Protein AF-A0A654T496-F1 (afdb_monomer_lite)

Structure (mmCIF, N/CA/C/O backbone):
data_AF-A0A654T496-F1
#
_entry.id   AF-A0A654T496-F1
#
loop_
_atom_site.group_PDB
_atom_site.id
_atom_site.type_symbol
_atom_site.label_atom_id
_atom_site.label_alt_id
_atom_site.label_comp_id
_atom_site.label_asym_id
_atom_site.label_entity_id
_atom_site.label_seq_id
_atom_site.pdbx_PDB_ins_code
_atom_site.Cartn_x
_atom_site.Cartn_y
_atom_site.Cartn_z
_atom_site.occupancy
_atom_site.B_iso_or_equiv
_atom_site.auth_seq_id
_atom_site.auth_comp_id
_atom_site.auth_asym_id
_atom_site.auth_atom_id
_atom_site.pdbx_PDB_model_num
ATOM 1 N N . MET A 1 1 ? 31.284 -5.009 -32.156 1.00 66.69 1 MET A N 1
ATOM 2 C CA . MET A 1 1 ? 30.620 -3.828 -31.548 1.00 66.69 1 MET A CA 1
ATOM 3 C C . MET A 1 1 ? 29.236 -4.166 -30.987 1.00 66.69 1 MET A C 1
ATOM 5 O O . MET A 1 1 ? 29.020 -3.933 -29.806 1.00 66.69 1 MET A O 1
ATOM 9 N N . ILE A 1 2 ? 28.344 -4.787 -31.774 1.00 80.62 2 ILE A N 1
ATOM 10 C CA . ILE A 1 2 ? 26.971 -5.159 -31.361 1.00 80.62 2 ILE A CA 1
ATOM 11 C C . ILE A 1 2 ? 26.934 -6.074 -30.122 1.00 80.62 2 ILE A C 1
ATOM 13 O O . ILE A 1 2 ? 26.183 -5.805 -29.193 1.00 80.62 2 ILE A O 1
ATOM 17 N N . GLN A 1 3 ? 27.798 -7.093 -30.042 1.00 83.81 3 GLN A N 1
ATOM 18 C CA . GLN A 1 3 ? 27.857 -7.993 -28.875 1.00 83.81 3 GLN A CA 1
ATOM 19 C C . GLN A 1 3 ? 28.198 -7.270 -27.561 1.00 83.81 3 GLN A C 1
ATOM 21 O O . GLN A 1 3 ? 27.645 -7.597 -26.517 1.00 83.81 3 GLN A O 1
ATOM 26 N N . ARG A 1 4 ? 29.069 -6.252 -27.609 1.00 84.00 4 ARG A N 1
ATOM 27 C CA . ARG A 1 4 ? 29.456 -5.471 -26.424 1.00 84.00 4 ARG A CA 1
ATOM 28 C C . ARG A 1 4 ? 28.319 -4.566 -25.949 1.00 84.00 4 ARG A C 1
ATOM 30 O O . ARG A 1 4 ? 28.113 -4.436 -24.750 1.00 84.00 4 ARG A O 1
ATOM 37 N N . LEU A 1 5 ? 27.569 -3.979 -26.885 1.00 88.19 5 LEU A N 1
ATOM 38 C CA . LEU A 1 5 ? 26.367 -3.203 -26.570 1.00 88.19 5 LEU A CA 1
ATOM 39 C C . LEU A 1 5 ? 25.279 -4.102 -25.974 1.00 88.19 5 LEU A C 1
ATOM 41 O O . LEU A 1 5 ? 24.742 -3.778 -24.923 1.00 88.19 5 LEU A O 1
ATOM 45 N N . ALA A 1 6 ? 25.032 -5.270 -26.575 1.00 88.69 6 ALA A N 1
ATOM 46 C CA . ALA A 1 6 ? 24.068 -6.241 -26.062 1.00 88.69 6 ALA A CA 1
ATOM 47 C C . ALA A 1 6 ? 24.420 -6.733 -24.645 1.00 88.69 6 ALA A C 1
ATOM 49 O O . ALA A 1 6 ? 23.536 -6.842 -23.794 1.00 88.69 6 ALA A O 1
ATOM 50 N N . ALA A 1 7 ? 25.705 -6.990 -24.372 1.00 91.06 7 ALA A N 1
ATOM 51 C CA . ALA A 1 7 ? 26.181 -7.330 -23.032 1.00 91.06 7 ALA A CA 1
ATOM 52 C C . ALA A 1 7 ? 25.965 -6.173 -22.043 1.00 91.06 7 ALA A C 1
ATOM 54 O O . ALA A 1 7 ? 25.404 -6.385 -20.972 1.00 91.06 7 ALA A O 1
ATOM 55 N N . GLY A 1 8 ? 26.318 -4.942 -22.430 1.00 91.69 8 GLY A N 1
ATOM 56 C CA . GLY A 1 8 ? 26.114 -3.753 -21.599 1.00 91.69 8 GLY A CA 1
ATOM 57 C C . GLY A 1 8 ? 24.644 -3.503 -21.252 1.00 91.69 8 GLY A C 1
ATOM 58 O O . GLY A 1 8 ? 24.323 -3.265 -20.091 1.00 91.69 8 GLY A O 1
ATOM 59 N N . THR A 1 9 ? 23.731 -3.624 -22.221 1.00 92.62 9 THR A N 1
ATOM 60 C CA . THR A 1 9 ? 22.285 -3.483 -21.980 1.00 92.62 9 THR A CA 1
ATOM 61 C C . THR A 1 9 ? 21.763 -4.550 -21.021 1.00 92.62 9 THR A C 1
ATOM 63 O O . THR A 1 9 ? 20.941 -4.251 -20.155 1.00 92.62 9 THR 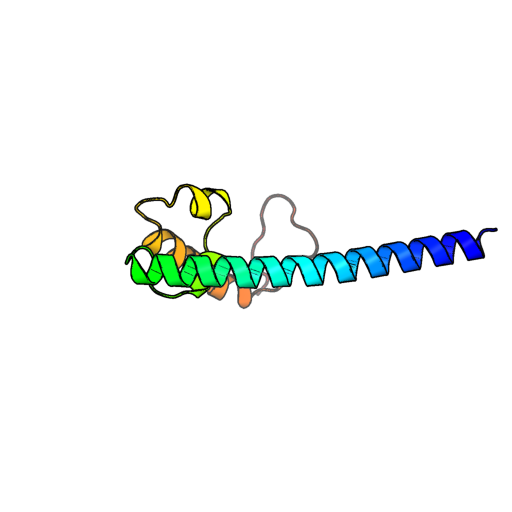A O 1
ATOM 66 N N . ARG A 1 10 ? 22.250 -5.791 -21.138 1.00 93.94 10 ARG A N 1
ATOM 67 C CA . ARG A 1 10 ? 21.871 -6.875 -20.227 1.00 93.94 10 ARG A CA 1
ATOM 68 C C . ARG A 1 10 ? 22.323 -6.583 -18.797 1.00 93.94 10 ARG A C 1
ATOM 70 O O . ARG A 1 10 ? 21.485 -6.609 -17.900 1.00 93.94 10 ARG A O 1
ATOM 77 N N . SER A 1 11 ? 23.593 -6.225 -18.611 1.00 94.88 11 SER A N 1
ATOM 78 C CA . SER A 1 11 ? 24.138 -5.880 -17.294 1.00 94.88 11 SER A CA 1
ATOM 79 C C . SER A 1 11 ? 23.444 -4.663 -16.681 1.00 94.88 11 SER A C 1
ATOM 81 O O . SER A 1 11 ? 23.168 -4.654 -15.487 1.00 94.88 11 SER A O 1
ATOM 83 N N . ALA A 1 12 ? 23.098 -3.656 -17.486 1.00 94.88 12 ALA A N 1
ATOM 84 C CA . ALA A 1 12 ? 22.343 -2.499 -17.010 1.00 94.88 12 ALA A CA 1
ATOM 85 C C . ALA A 1 12 ? 20.939 -2.887 -16.515 1.00 94.88 12 ALA A C 1
ATOM 87 O O . ALA A 1 12 ? 20.499 -2.401 -15.475 1.00 94.88 12 ALA A O 1
ATOM 88 N N . ARG A 1 13 ? 20.246 -3.789 -17.224 1.00 95.62 13 ARG A N 1
ATOM 89 C CA . ARG A 1 13 ? 18.921 -4.283 -16.820 1.00 95.62 13 ARG A CA 1
ATOM 90 C C . ARG A 1 13 ? 18.981 -5.077 -15.516 1.00 95.62 13 ARG A C 1
ATOM 92 O O . ARG A 1 13 ? 18.119 -4.902 -14.662 1.00 95.62 13 ARG A O 1
ATOM 99 N N . GLU A 1 14 ? 19.983 -5.939 -15.376 1.00 97.00 14 GLU A N 1
ATOM 100 C CA . GLU A 1 14 ? 20.214 -6.723 -14.158 1.00 97.00 14 GLU A CA 1
ATOM 101 C C . GLU A 1 14 ? 20.519 -5.805 -12.972 1.00 97.00 14 GLU A C 1
ATOM 103 O O . GLU A 1 14 ? 19.849 -5.886 -11.946 1.00 97.00 14 GLU A O 1
ATOM 108 N N . LEU A 1 15 ? 21.419 -4.834 -13.152 1.00 97.56 15 LEU A N 1
ATOM 109 C CA . LEU A 1 15 ? 21.734 -3.851 -12.118 1.00 97.56 15 LEU A CA 1
ATOM 110 C C . LEU A 1 15 ? 20.509 -3.027 -11.702 1.00 97.56 15 LEU A C 1
ATOM 112 O O . LEU A 1 15 ? 20.310 -2.785 -10.510 1.00 97.56 15 LEU A O 1
ATOM 116 N N . ALA A 1 16 ? 19.690 -2.593 -12.664 1.00 96.44 16 ALA A N 1
ATOM 117 C CA . ALA A 1 16 ? 18.466 -1.854 -12.376 1.00 96.44 16 ALA A CA 1
ATOM 118 C C . ALA A 1 16 ? 17.500 -2.704 -11.536 1.00 96.44 16 ALA A C 1
ATOM 120 O O . ALA A 1 16 ? 16.987 -2.228 -10.526 1.00 96.44 16 ALA A O 1
ATOM 121 N N . HIS A 1 17 ? 17.316 -3.974 -11.905 1.00 97.06 17 HIS A N 1
ATOM 122 C CA . HIS A 1 17 ? 16.461 -4.908 -11.177 1.00 97.06 17 HIS A CA 1
ATOM 123 C C . HIS A 1 17 ? 16.943 -5.143 -9.739 1.00 97.06 17 HIS A C 1
ATOM 125 O O . HIS A 1 17 ? 16.169 -4.969 -8.794 1.00 97.06 17 HIS A O 1
ATOM 131 N N . ASP A 1 18 ? 18.227 -5.455 -9.563 1.00 98.12 18 ASP A N 1
ATOM 132 C CA . ASP A 1 18 ? 18.828 -5.694 -8.248 1.00 98.12 18 ASP A CA 1
ATOM 133 C C . ASP A 1 18 ? 18.712 -4.462 -7.347 1.00 98.12 18 ASP A C 1
ATOM 135 O O . ASP A 1 18 ? 18.361 -4.552 -6.167 1.00 98.12 18 ASP A O 1
ATOM 139 N N . THR A 1 19 ? 18.967 -3.287 -7.922 1.00 97.81 19 THR A N 1
ATOM 140 C CA . THR A 1 19 ? 18.850 -2.006 -7.225 1.00 97.81 19 THR A CA 1
ATOM 141 C C . THR A 1 19 ? 17.412 -1.742 -6.781 1.00 97.81 19 THR A C 1
ATOM 143 O O . THR A 1 19 ? 17.188 -1.376 -5.626 1.00 97.81 19 THR A O 1
ATOM 146 N N . THR A 1 20 ? 16.423 -1.981 -7.649 1.00 98.19 20 THR A N 1
ATOM 147 C CA . THR A 1 20 ? 15.000 -1.846 -7.303 1.00 98.19 20 THR A CA 1
ATOM 148 C C . THR A 1 20 ? 14.604 -2.784 -6.167 1.00 98.19 20 THR A C 1
ATOM 150 O O . THR A 1 20 ? 13.932 -2.346 -5.230 1.00 98.19 20 THR A O 1
ATOM 153 N N . ILE A 1 21 ? 15.031 -4.051 -6.200 1.00 97.75 21 ILE A N 1
ATOM 154 C CA . ILE A 1 21 ? 14.727 -5.018 -5.134 1.00 97.75 21 ILE A CA 1
ATOM 155 C C . ILE A 1 21 ? 15.317 -4.550 -3.804 1.00 97.75 21 ILE A C 1
ATOM 157 O O . ILE A 1 21 ? 14.613 -4.544 -2.789 1.00 97.75 21 ILE A O 1
ATOM 161 N N . ARG A 1 22 ? 16.584 -4.118 -3.810 1.00 98.25 22 ARG A N 1
ATOM 162 C CA . ARG A 1 22 ? 17.274 -3.636 -2.609 1.00 98.25 22 ARG A CA 1
ATOM 163 C C . ARG A 1 22 ? 16.567 -2.427 -2.009 1.00 98.25 22 ARG A C 1
ATOM 165 O O . ARG A 1 22 ? 16.200 -2.465 -0.841 1.00 98.25 22 ARG A O 1
ATOM 172 N N . PHE A 1 23 ? 16.301 -1.389 -2.800 1.00 97.88 23 PHE A N 1
ATOM 173 C CA . PHE A 1 23 ? 15.626 -0.196 -2.285 1.00 97.88 23 PHE A CA 1
ATOM 174 C C . PHE A 1 23 ? 14.187 -0.468 -1.845 1.00 97.88 23 PHE A C 1
ATOM 176 O O . PHE A 1 23 ? 13.739 0.099 -0.853 1.00 97.88 23 PHE A O 1
ATOM 183 N N . THR A 1 24 ? 13.480 -1.384 -2.511 1.00 97.44 24 THR A N 1
ATOM 184 C CA . THR A 1 24 ? 12.162 -1.840 -2.045 1.00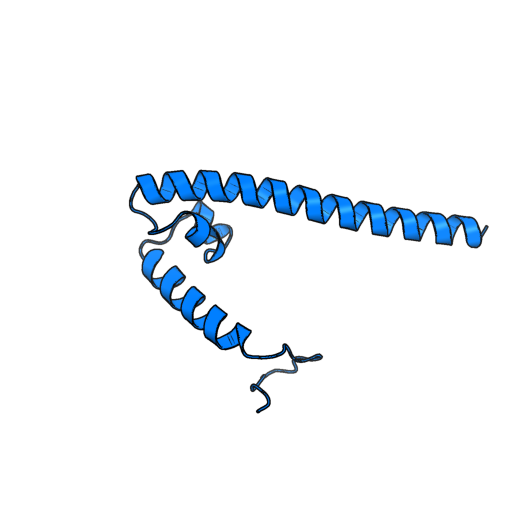 97.44 24 THR A CA 1
ATOM 185 C C . THR A 1 24 ? 12.264 -2.513 -0.675 1.00 97.44 24 THR A C 1
ATOM 187 O O . THR A 1 24 ? 11.365 -2.376 0.155 1.00 97.44 24 THR A O 1
ATOM 190 N N . HIS A 1 25 ? 13.355 -3.239 -0.410 1.00 98.00 25 HIS A N 1
ATOM 191 C CA . HIS A 1 25 ? 13.603 -3.823 0.902 1.00 98.00 25 HIS A CA 1
ATOM 192 C C . HIS A 1 25 ? 13.894 -2.779 1.974 1.00 98.00 25 HIS A C 1
ATOM 194 O O . HIS A 1 25 ? 13.228 -2.805 3.008 1.00 98.00 25 HIS A O 1
ATOM 200 N N . GLU A 1 26 ? 14.797 -1.842 1.706 1.00 98.31 26 GLU A N 1
ATOM 201 C CA . GLU A 1 26 ? 15.088 -0.745 2.634 1.00 98.31 26 GLU A CA 1
ATOM 202 C C . GLU A 1 26 ? 13.821 0.055 2.962 1.00 98.31 26 GLU A C 1
ATOM 204 O O . GLU A 1 26 ? 13.488 0.248 4.132 1.00 98.31 26 GLU A O 1
ATOM 209 N N . LEU A 1 27 ? 13.031 0.407 1.940 1.00 96.75 27 LEU A N 1
ATOM 210 C CA . LEU A 1 27 ? 11.751 1.089 2.123 1.00 96.75 27 LEU A CA 1
ATOM 211 C C . LEU A 1 27 ? 10.798 0.281 3.012 1.00 96.75 27 LEU A C 1
ATOM 213 O O . LEU A 1 27 ? 10.179 0.837 3.915 1.00 96.75 27 LEU A O 1
ATOM 217 N N . ARG A 1 28 ? 10.691 -1.036 2.800 1.00 97.62 28 ARG A N 1
ATOM 218 C CA . ARG A 1 28 ? 9.857 -1.911 3.638 1.00 97.62 28 ARG A CA 1
ATOM 219 C C . ARG A 1 28 ? 10.287 -1.866 5.103 1.00 97.62 28 ARG A C 1
ATOM 221 O O . ARG A 1 28 ? 9.423 -1.811 5.975 1.00 97.62 28 ARG A O 1
ATOM 228 N N . MET A 1 29 ? 11.590 -1.897 5.371 1.00 98.38 29 MET A N 1
ATOM 229 C CA . MET A 1 29 ? 12.119 -1.829 6.734 1.00 98.38 29 MET A CA 1
ATOM 230 C C . MET A 1 29 ? 11.804 -0.477 7.381 1.00 98.38 29 MET A C 1
ATOM 232 O O . MET A 1 29 ? 11.281 -0.442 8.494 1.00 98.38 29 MET A O 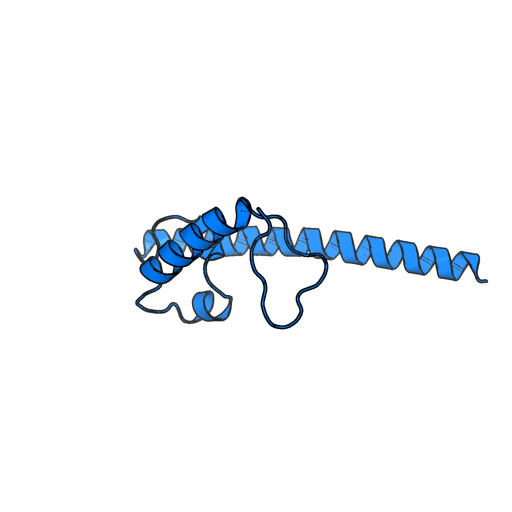1
ATOM 236 N N . THR A 1 30 ? 12.017 0.627 6.659 1.00 97.81 30 THR A N 1
ATOM 237 C CA . THR A 1 30 ? 11.665 1.974 7.132 1.00 97.81 30 THR A CA 1
ATOM 238 C C . THR A 1 30 ? 10.169 2.114 7.419 1.00 97.81 30 THR A C 1
ATOM 240 O O . THR A 1 30 ? 9.782 2.654 8.454 1.00 97.81 30 THR A O 1
ATOM 243 N N . LEU A 1 31 ? 9.310 1.598 6.536 1.00 97.88 31 LEU A N 1
ATOM 244 C CA . LEU A 1 31 ? 7.860 1.664 6.718 1.00 97.88 31 LEU A CA 1
ATOM 245 C C . LEU A 1 31 ? 7.377 0.821 7.897 1.00 97.88 31 LEU A C 1
ATOM 247 O O . LEU A 1 31 ? 6.452 1.239 8.585 1.00 97.88 31 LEU A O 1
ATOM 251 N N . ARG A 1 32 ? 8.008 -0.322 8.179 1.00 98.25 32 ARG A N 1
ATOM 252 C CA . ARG A 1 32 ? 7.677 -1.117 9.369 1.00 98.25 32 ARG A CA 1
ATOM 253 C C . ARG A 1 32 ? 8.041 -0.408 10.659 1.00 98.25 32 ARG A C 1
ATOM 255 O O . ARG A 1 32 ? 7.251 -0.429 11.592 1.00 98.25 32 ARG A O 1
ATOM 262 N N . GLU A 1 33 ? 9.177 0.275 10.705 1.00 98.44 33 GLU A N 1
ATOM 263 C CA . GLU A 1 33 ? 9.511 1.109 11.861 1.00 98.44 33 GLU A CA 1
ATOM 264 C C . GLU A 1 33 ? 8.491 2.247 12.044 1.00 98.44 33 GLU A C 1
ATOM 266 O O . GLU A 1 33 ? 7.984 2.465 13.146 1.00 98.44 33 GLU A O 1
ATOM 271 N N . LEU A 1 34 ? 8.107 2.927 10.957 1.00 97.56 34 LEU A N 1
ATOM 272 C CA . LEU A 1 34 ? 7.020 3.911 10.989 1.00 97.56 34 LEU A CA 1
ATOM 273 C C . LEU A 1 34 ? 5.701 3.286 11.478 1.00 97.56 34 LEU A C 1
ATOM 275 O O . LEU A 1 34 ? 4.990 3.896 12.277 1.00 97.56 34 LEU A O 1
ATOM 279 N N . GLY A 1 35 ? 5.381 2.076 11.023 1.00 97.69 35 GLY A N 1
ATOM 280 C CA . GLY A 1 35 ? 4.204 1.319 11.438 1.00 97.69 35 GLY A CA 1
ATOM 281 C C . GLY A 1 35 ? 4.207 1.016 12.930 1.00 97.69 35 GLY A C 1
ATOM 282 O O . GLY A 1 35 ? 3.219 1.301 13.601 1.00 97.69 35 GLY A O 1
ATOM 283 N N . SER A 1 36 ? 5.330 0.549 13.478 1.00 98.56 36 SER A N 1
ATOM 284 C CA . SER A 1 36 ? 5.504 0.327 14.919 1.00 98.56 36 SER A CA 1
ATOM 285 C C . SER A 1 36 ? 5.201 1.585 15.731 1.00 98.56 36 SER A C 1
ATOM 287 O O . SER A 1 36 ? 4.447 1.531 16.702 1.00 98.56 36 SER A O 1
ATOM 289 N N . ARG A 1 37 ? 5.713 2.745 15.299 1.00 97.88 37 ARG A N 1
ATOM 290 C CA . ARG A 1 37 ? 5.438 4.031 15.965 1.00 97.88 37 ARG A CA 1
ATOM 291 C C . ARG A 1 37 ? 3.969 4.433 15.877 1.00 97.88 37 ARG A C 1
ATOM 293 O O . ARG A 1 37 ? 3.425 4.965 16.837 1.00 97.88 37 ARG A O 1
ATOM 300 N N . ARG A 1 38 ? 3.319 4.175 14.743 1.00 96.75 38 ARG A N 1
ATOM 301 C CA . ARG A 1 38 ? 1.894 4.478 14.536 1.00 96.75 38 ARG A CA 1
ATOM 302 C C . ARG A 1 38 ? 0.977 3.585 15.360 1.00 96.75 38 ARG A C 1
ATOM 304 O O . ARG A 1 38 ? -0.010 4.089 15.882 1.00 96.75 38 ARG A O 1
ATOM 311 N N . VAL A 1 39 ? 1.309 2.303 15.504 1.00 98.25 39 VAL A N 1
ATOM 312 C CA . VAL A 1 39 ? 0.598 1.388 16.411 1.00 98.25 39 VAL A CA 1
ATOM 313 C C . VAL A 1 39 ? 0.746 1.867 17.852 1.00 98.25 39 VAL A C 1
ATOM 315 O O . VAL A 1 39 ? -0.245 1.988 18.562 1.00 98.25 39 VAL A O 1
ATOM 318 N N . ALA A 1 40 ? 1.964 2.225 18.274 1.00 98.31 40 ALA A N 1
ATOM 319 C CA . ALA A 1 40 ? 2.200 2.767 19.613 1.00 98.31 40 ALA A CA 1
ATOM 320 C C . ALA A 1 40 ? 1.435 4.080 19.878 1.00 98.31 40 ALA A C 1
ATOM 322 O O . ALA A 1 40 ? 1.085 4.366 21.019 1.00 98.31 40 ALA A O 1
ATOM 323 N N . ALA A 1 41 ? 1.160 4.861 18.831 1.00 96.38 41 ALA A N 1
ATOM 324 C CA . ALA A 1 41 ? 0.365 6.086 18.884 1.00 96.38 41 ALA A CA 1
ATOM 325 C C . ALA A 1 41 ? -1.150 5.868 18.663 1.00 96.38 41 ALA A C 1
ATOM 327 O O . ALA A 1 41 ? -1.875 6.847 18.509 1.00 96.38 41 ALA A O 1
ATOM 328 N N . ASP A 1 42 ? -1.623 4.617 18.610 1.00 95.94 42 ASP A N 1
ATOM 329 C CA . ASP A 1 42 ? -3.023 4.234 18.354 1.00 95.94 42 ASP A CA 1
ATOM 330 C C . ASP A 1 42 ? -3.612 4.770 17.028 1.00 95.94 42 ASP A C 1
ATOM 332 O O . ASP A 1 42 ? -4.815 4.971 16.872 1.00 95.94 42 ASP A O 1
ATOM 336 N N . VAL A 1 43 ? -2.760 5.006 16.028 1.00 95.56 43 VAL A 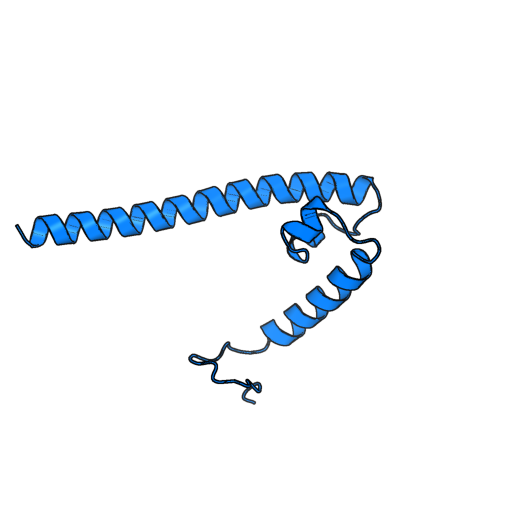N 1
ATOM 337 C CA . VAL A 1 43 ? -3.169 5.523 14.710 1.00 95.56 43 VAL A CA 1
ATOM 338 C C . VAL A 1 43 ? -3.645 4.400 13.780 1.00 95.56 43 VAL A C 1
ATOM 340 O O . VAL A 1 43 ? -4.545 4.601 12.962 1.00 95.56 43 VAL A O 1
ATOM 343 N N . ILE A 1 44 ? -3.017 3.226 13.872 1.00 96.81 44 ILE A N 1
ATOM 344 C CA . ILE A 1 44 ? -3.316 2.010 13.094 1.00 96.81 44 ILE A CA 1
ATOM 345 C C . ILE A 1 44 ? -3.261 0.791 14.019 1.00 96.81 44 ILE A C 1
ATOM 347 O O . ILE A 1 44 ? -2.718 0.885 15.118 1.00 96.81 44 ILE A O 1
ATOM 351 N N . ASP A 1 45 ? -3.791 -0.350 13.577 1.00 97.69 45 ASP A N 1
ATOM 352 C CA . ASP A 1 45 ? -3.983 -1.510 14.456 1.00 97.69 45 ASP A CA 1
ATOM 353 C C . ASP A 1 45 ? -2.787 -2.468 14.443 1.00 97.69 45 ASP A C 1
ATOM 355 O O . ASP A 1 45 ? -2.410 -3.007 15.482 1.00 97.69 45 ASP A O 1
ATOM 359 N N . VAL A 1 46 ? -2.162 -2.678 13.280 1.00 98.06 46 VAL A N 1
ATOM 360 C CA . VAL A 1 46 ? -0.966 -3.524 13.144 1.00 98.06 46 VAL A CA 1
ATOM 361 C C . VAL A 1 46 ? 0.115 -2.850 12.306 1.00 98.06 46 VAL A C 1
ATOM 363 O O . VAL A 1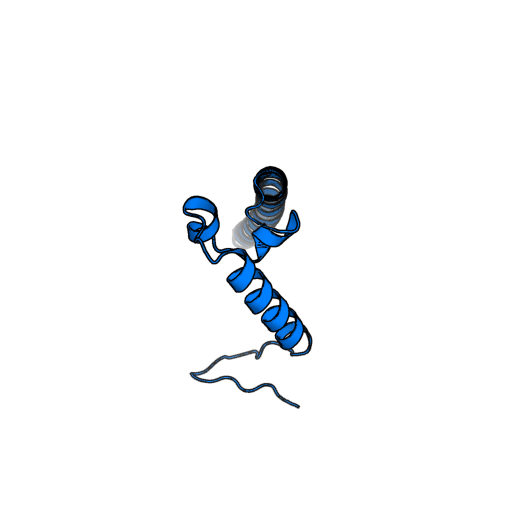 46 ? -0.164 -2.024 11.444 1.00 98.06 46 VAL A O 1
ATOM 366 N N . VAL A 1 47 ? 1.376 -3.231 12.525 1.00 98.44 47 VAL A N 1
ATOM 367 C CA . VAL A 1 47 ? 2.541 -2.603 11.873 1.00 98.44 47 VAL A CA 1
ATOM 368 C C . VAL A 1 47 ? 2.426 -2.599 10.348 1.00 98.44 47 VAL A C 1
ATOM 370 O O . VAL A 1 47 ? 2.674 -1.577 9.714 1.00 98.44 47 VAL A O 1
ATOM 373 N N . ASP A 1 48 ? 2.002 -3.719 9.762 1.00 98.00 48 ASP A N 1
ATOM 374 C CA . ASP A 1 48 ? 1.901 -3.881 8.309 1.00 98.00 48 ASP A CA 1
ATOM 375 C C . ASP A 1 48 ? 0.682 -3.141 7.700 1.00 98.00 48 ASP A C 1
ATOM 377 O O . ASP A 1 48 ? 0.522 -3.122 6.478 1.00 98.00 48 ASP A O 1
ATOM 381 N N . ASP A 1 49 ? -0.141 -2.451 8.504 1.00 97.88 49 ASP A N 1
ATOM 382 C CA . ASP A 1 49 ? -1.227 -1.601 7.991 1.00 97.88 49 ASP A CA 1
ATOM 383 C C . ASP A 1 49 ? -0.726 -0.408 7.173 1.00 97.88 49 ASP A C 1
ATOM 385 O O . ASP A 1 49 ? -1.444 0.104 6.310 1.00 97.88 49 ASP A O 1
ATOM 389 N N . VAL A 1 50 ? 0.528 0.003 7.381 1.00 97.50 50 VAL A N 1
ATOM 390 C CA . VAL A 1 50 ? 1.189 1.045 6.582 1.00 97.50 50 VAL A CA 1
ATOM 391 C C . VAL A 1 50 ? 1.178 0.740 5.084 1.00 97.50 50 VAL A C 1
ATOM 393 O O . VAL A 1 50 ? 1.149 1.666 4.280 1.00 97.50 50 VAL A O 1
ATOM 396 N N . PHE A 1 51 ? 1.139 -0.537 4.691 1.00 97.19 51 PHE A N 1
ATOM 397 C CA . PHE A 1 51 ? 1.116 -0.943 3.282 1.00 97.19 51 PHE A CA 1
ATOM 398 C C . PHE A 1 51 ? -0.256 -0.782 2.616 1.00 97.19 51 PHE A C 1
ATOM 400 O O . PHE A 1 51 ? -0.369 -0.951 1.403 1.00 97.19 51 PHE A O 1
ATOM 407 N N . TYR A 1 52 ? -1.293 -0.435 3.382 1.00 97.62 52 TYR A N 1
ATOM 408 C CA . TYR A 1 52 ? -2.611 -0.082 2.856 1.00 97.62 52 TYR A CA 1
ATOM 409 C C . TYR A 1 52 ? -2.819 1.430 2.736 1.00 97.62 52 TYR A C 1
ATOM 411 O O . TYR A 1 52 ? -3.919 1.848 2.377 1.00 97.62 52 TYR A O 1
ATOM 419 N N . LEU A 1 53 ? -1.802 2.249 3.010 1.00 96.88 53 LEU A N 1
ATOM 420 C CA . LEU A 1 53 ? -1.827 3.705 2.862 1.00 96.88 53 LEU A CA 1
ATOM 421 C C . LEU A 1 53 ? -0.931 4.140 1.692 1.00 96.88 53 LEU A C 1
ATOM 423 O O . LEU A 1 53 ? 0.088 3.512 1.414 1.00 96.88 53 LEU A O 1
ATOM 427 N N . THR A 1 54 ? -1.307 5.214 0.995 1.00 96.44 54 THR A N 1
ATOM 428 C CA . THR A 1 54 ? -0.435 5.843 -0.013 1.00 96.44 54 THR A CA 1
ATOM 429 C C . THR A 1 54 ? 0.700 6.620 0.661 1.00 96.44 54 THR A C 1
ATOM 431 O O . THR A 1 54 ? 0.621 6.924 1.850 1.00 96.44 54 THR A O 1
ATOM 434 N N . CYS A 1 55 ? 1.745 6.999 -0.085 1.00 94.56 55 CYS A N 1
ATOM 435 C CA . CYS A 1 55 ? 2.826 7.838 0.453 1.00 94.56 55 CYS A CA 1
ATOM 436 C C . CYS A 1 55 ? 2.299 9.140 1.082 1.00 94.56 55 CYS A C 1
ATOM 438 O O . CYS A 1 55 ? 2.727 9.508 2.172 1.00 94.56 55 CYS A O 1
ATOM 440 N N . ASP A 1 56 ? 1.316 9.790 0.457 1.00 96.44 56 ASP A N 1
ATOM 441 C CA . ASP A 1 56 ? 0.726 11.025 0.989 1.00 96.44 56 ASP A CA 1
ATOM 442 C C . ASP A 1 56 ? -0.066 10.776 2.278 1.00 96.44 56 ASP A C 1
ATOM 444 O O . ASP A 1 56 ? 0.027 11.545 3.238 1.00 96.44 56 ASP A O 1
ATOM 448 N N . GLU A 1 57 ? -0.809 9.668 2.346 1.00 96.75 57 GLU A N 1
ATOM 449 C CA . GLU A 1 57 ? -1.526 9.249 3.554 1.00 96.75 57 GLU A CA 1
ATOM 450 C C . GLU A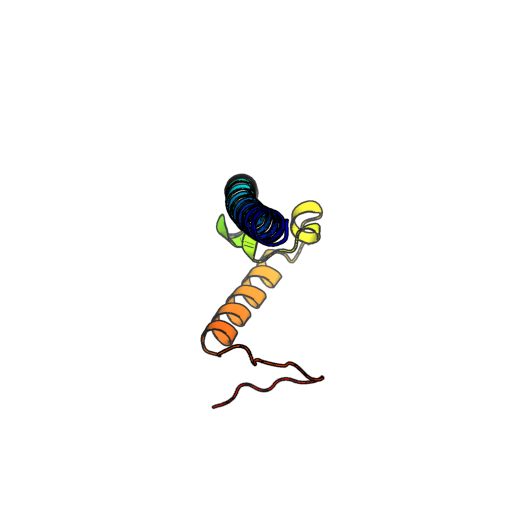 1 57 ? -0.555 8.798 4.666 1.00 96.75 57 GLU A C 1
ATOM 452 O O . GLU A 1 57 ? -0.870 8.915 5.850 1.00 96.75 57 GLU A O 1
ATOM 457 N N . LEU A 1 58 ? 0.650 8.332 4.319 1.00 95.19 58 LEU A N 1
ATOM 458 C CA . LEU A 1 58 ? 1.736 8.044 5.264 1.00 95.19 58 LEU A CA 1
ATOM 459 C C . LEU A 1 58 ? 2.438 9.308 5.785 1.00 95.19 58 LEU A C 1
ATOM 461 O O . LEU A 1 58 ? 3.112 9.251 6.812 1.00 95.19 58 LEU A O 1
ATOM 465 N N . ILE A 1 59 ? 2.294 10.448 5.117 1.00 93.06 59 ILE A N 1
ATOM 466 C CA . ILE A 1 59 ? 2.871 11.717 5.580 1.00 93.06 59 ILE A CA 1
ATOM 467 C C . ILE A 1 59 ? 1.830 12.507 6.375 1.00 93.06 59 ILE A C 1
ATOM 469 O O . ILE A 1 59 ? 2.097 12.943 7.491 1.00 93.06 59 ILE A O 1
ATOM 473 N N . THR A 1 60 ? 0.624 12.656 5.827 1.00 93.44 60 THR A N 1
ATOM 474 C CA . THR A 1 60 ? -0.434 13.503 6.405 1.00 93.44 60 THR A CA 1
ATOM 475 C C . THR A 1 60 ? -1.312 12.778 7.418 1.00 93.44 60 THR A C 1
ATOM 477 O O . THR A 1 60 ? -1.831 13.415 8.323 1.00 93.44 60 THR A O 1
ATOM 480 N N . THR A 1 61 ? -1.430 11.452 7.302 1.00 88.94 61 THR A N 1
ATOM 481 C CA . THR A 1 61 ? -2.275 10.571 8.124 1.00 88.94 61 THR A CA 1
ATOM 482 C C . THR A 1 61 ? -3.717 11.061 8.266 1.00 88.94 61 THR A C 1
ATOM 484 O O . THR A 1 61 ? -4.030 11.840 9.166 1.00 88.94 61 THR A O 1
ATOM 487 N N . PRO A 1 62 ? -4.638 10.584 7.416 1.00 92.38 62 PRO A N 1
ATOM 488 C CA . PRO A 1 62 ? -6.022 11.014 7.503 1.00 92.38 62 PRO A CA 1
ATOM 489 C C . PRO A 1 62 ? -6.688 10.475 8.779 1.00 92.38 62 PRO A C 1
ATOM 491 O O . PRO A 1 62 ? -6.381 9.374 9.239 1.00 92.38 62 PRO A O 1
ATOM 494 N N . ALA A 1 63 ? -7.643 11.227 9.330 1.00 93.88 63 ALA A N 1
ATOM 495 C CA . ALA A 1 63 ? -8.347 10.852 10.562 1.00 93.88 63 ALA A CA 1
ATOM 496 C C . ALA A 1 63 ? -9.117 9.519 10.444 1.00 93.88 63 ALA A C 1
ATOM 498 O O . ALA A 1 63 ? -9.342 8.836 11.438 1.00 93.88 63 ALA A O 1
ATOM 499 N N . ASP A 1 64 ? -9.497 9.123 9.226 1.00 95.94 64 ASP A N 1
ATOM 500 C CA . ASP A 1 64 ? -10.192 7.874 8.910 1.00 95.94 64 ASP A CA 1
ATOM 501 C C . ASP A 1 64 ? -9.238 6.739 8.472 1.00 95.94 64 ASP A C 1
ATOM 503 O O . ASP A 1 64 ? -9.677 5.778 7.832 1.00 95.94 64 ASP A O 1
ATOM 507 N N . ALA A 1 65 ? -7.940 6.812 8.805 1.00 96.44 65 ALA A N 1
ATOM 508 C CA . ALA A 1 65 ? -6.922 5.849 8.366 1.00 96.44 65 ALA A CA 1
ATOM 509 C C . ALA A 1 65 ? -7.332 4.383 8.600 1.00 96.44 65 ALA A C 1
ATOM 511 O O . ALA A 1 65 ? -7.317 3.588 7.657 1.00 96.44 65 ALA A O 1
ATOM 512 N N . ARG A 1 66 ? -7.777 4.031 9.815 1.00 97.56 66 ARG A N 1
ATOM 513 C CA . ARG A 1 66 ? -8.244 2.673 10.168 1.00 97.56 66 ARG A CA 1
ATOM 514 C C . ARG A 1 66 ? -9.363 2.175 9.247 1.00 97.56 66 ARG A C 1
ATOM 516 O O . ARG A 1 66 ? -9.331 1.039 8.771 1.00 97.56 66 ARG A O 1
ATOM 523 N N . LEU A 1 67 ? -10.330 3.038 8.929 1.00 97.81 67 LEU A N 1
ATOM 524 C CA . LEU A 1 67 ? -11.439 2.695 8.036 1.00 97.81 67 LEU A CA 1
ATOM 525 C C . LEU A 1 67 ? -10.949 2.455 6.599 1.00 97.81 67 LEU A C 1
ATOM 527 O O . LEU A 1 67 ? -11.367 1.490 5.953 1.00 97.81 67 LEU A O 1
ATOM 531 N N . ARG A 1 68 ? -10.028 3.294 6.106 1.00 97.44 68 ARG A N 1
ATOM 532 C CA . ARG A 1 68 ? -9.415 3.131 4.776 1.00 97.44 68 ARG A CA 1
ATOM 533 C C . ARG A 1 68 ? -8.633 1.832 4.665 1.00 97.44 68 ARG A C 1
ATOM 535 O O . ARG A 1 68 ? -8.801 1.120 3.674 1.00 97.44 68 ARG A O 1
ATOM 542 N N . ILE A 1 69 ? -7.822 1.526 5.676 1.00 98.00 69 ILE A N 1
ATOM 543 C CA . ILE A 1 69 ? -7.033 0.295 5.763 1.00 98.00 69 ILE A CA 1
ATOM 544 C C . ILE A 1 69 ? -7.960 -0.915 5.698 1.00 98.00 69 ILE A C 1
ATOM 546 O O . ILE A 1 69 ? -7.796 -1.760 4.819 1.00 98.00 69 ILE A O 1
ATOM 550 N N . LYS A 1 70 ? -8.991 -0.963 6.553 1.00 98.19 70 LYS A N 1
ATOM 551 C CA . LYS A 1 70 ? -9.965 -2.062 6.576 1.00 98.19 70 LYS A CA 1
ATOM 552 C C . LYS A 1 70 ? -10.616 -2.277 5.208 1.00 98.19 70 LYS A C 1
ATOM 554 O O . LYS A 1 70 ? -10.665 -3.406 4.723 1.00 98.19 70 LYS A O 1
ATOM 559 N N . ARG A 1 71 ? -11.068 -1.198 4.557 1.00 98.19 71 ARG A N 1
ATOM 560 C CA . ARG A 1 71 ? -11.670 -1.260 3.215 1.00 98.19 71 ARG A CA 1
ATOM 561 C C . ARG A 1 71 ? -10.685 -1.789 2.169 1.00 98.19 71 ARG A C 1
ATOM 563 O O . ARG A 1 71 ? -11.045 -2.654 1.380 1.00 98.19 71 ARG A O 1
ATOM 570 N N . ARG A 1 72 ? -9.451 -1.274 2.142 1.00 97.81 72 ARG A N 1
ATOM 571 C CA . ARG A 1 72 ? -8.432 -1.679 1.156 1.00 97.81 72 ARG A CA 1
ATOM 572 C C . ARG A 1 72 ? -7.923 -3.101 1.387 1.00 97.81 72 ARG A C 1
ATOM 574 O O . ARG A 1 72 ? -7.596 -3.776 0.417 1.00 97.81 72 ARG A O 1
ATOM 581 N N . ARG A 1 73 ? -7.896 -3.573 2.634 1.00 97.38 73 ARG A N 1
ATOM 582 C CA . ARG A 1 73 ? -7.598 -4.972 2.962 1.00 97.38 73 ARG A CA 1
ATOM 583 C C . ARG A 1 73 ? -8.651 -5.912 2.382 1.00 97.38 73 ARG A C 1
ATOM 585 O O . ARG A 1 73 ? -8.287 -6.814 1.637 1.00 97.38 73 ARG A O 1
ATOM 592 N N . ALA A 1 74 ? -9.930 -5.639 2.641 1.00 97.38 74 ALA A N 1
ATOM 593 C CA . ALA A 1 74 ? -11.032 -6.423 2.082 1.00 97.38 74 ALA A CA 1
ATOM 594 C C . ALA A 1 74 ? -11.014 -6.419 0.542 1.00 97.38 74 ALA A C 1
ATOM 596 O O . ALA A 1 74 ? -11.203 -7.451 -0.095 1.00 97.38 74 ALA A O 1
ATOM 597 N N . GLU A 1 75 ? -10.719 -5.269 -0.068 1.00 95.81 75 GLU A N 1
ATOM 598 C CA . GLU A 1 75 ? -10.602 -5.175 -1.524 1.00 95.81 75 GLU A CA 1
ATOM 599 C C . GLU A 1 75 ? -9.417 -5.981 -2.070 1.00 95.81 75 GLU A C 1
ATOM 601 O O . GLU A 1 75 ? -9.543 -6.662 -3.085 1.00 95.81 75 GLU A O 1
ATOM 606 N N . ARG A 1 76 ? -8.271 -5.960 -1.384 1.00 95.19 76 ARG A N 1
ATOM 607 C CA . ARG A 1 76 ? -7.117 -6.781 -1.757 1.00 95.19 76 ARG A CA 1
ATOM 608 C C . ARG A 1 76 ? -7.453 -8.268 -1.696 1.00 95.19 76 ARG A C 1
ATOM 610 O O . ARG A 1 76 ? -7.108 -8.980 -2.628 1.00 95.19 76 ARG A O 1
ATOM 617 N N . GLU A 1 77 ? -8.120 -8.727 -0.642 1.00 95.19 77 GLU A N 1
ATOM 618 C CA . GLU A 1 77 ? -8.567 -10.122 -0.517 1.00 95.19 77 GLU A CA 1
ATOM 619 C C . GLU A 1 77 ? -9.509 -10.506 -1.665 1.00 95.19 77 GLU A C 1
ATOM 621 O O . GLU A 1 77 ? -9.307 -11.536 -2.309 1.00 95.19 77 GLU A O 1
ATOM 626 N N . ARG A 1 78 ? -10.471 -9.634 -1.998 1.00 93.31 78 ARG A N 1
ATOM 627 C CA . ARG A 1 78 ? -11.374 -9.824 -3.141 1.00 93.31 78 ARG A CA 1
ATOM 628 C C . ARG A 1 78 ? -10.608 -9.947 -4.461 1.00 93.31 78 ARG A C 1
ATOM 630 O O . ARG A 1 78 ? -10.900 -10.839 -5.254 1.00 93.31 78 ARG A O 1
ATOM 637 N N . LEU A 1 79 ? -9.645 -9.059 -4.708 1.00 91.94 79 LEU A N 1
ATOM 638 C CA . LEU A 1 79 ? -8.861 -9.020 -5.948 1.00 91.94 79 LEU A CA 1
ATOM 639 C C . LEU A 1 79 ? -7.823 -10.143 -6.043 1.00 91.94 79 LEU A C 1
ATOM 641 O O . LEU A 1 79 ? -7.513 -10.578 -7.144 1.00 91.94 79 LEU A O 1
ATOM 645 N N . GLN A 1 80 ? -7.302 -10.643 -4.922 1.00 92.75 80 GLN A N 1
ATOM 646 C CA . GLN A 1 80 ? -6.333 -11.745 -4.912 1.00 92.75 80 GLN A CA 1
ATOM 647 C C . GLN A 1 80 ? -6.891 -13.052 -5.480 1.00 92.75 80 GLN A C 1
ATOM 649 O O . GLN A 1 80 ? -6.118 -13.873 -5.967 1.00 92.75 80 GLN A O 1
ATOM 654 N N . ALA A 1 81 ? -8.211 -13.240 -5.439 1.00 90.75 81 ALA A N 1
ATOM 655 C CA . ALA A 1 81 ? -8.874 -14.379 -6.065 1.00 90.75 81 ALA A CA 1
ATOM 656 C C . ALA A 1 81 ? -8.908 -14.294 -7.604 1.00 90.75 81 ALA A C 1
ATOM 658 O O . ALA A 1 81 ? -9.269 -15.265 -8.260 1.00 90.75 81 ALA A O 1
ATOM 659 N N . GLN A 1 82 ? -8.562 -13.143 -8.187 1.00 89.62 82 GLN A N 1
ATOM 660 C CA . GLN A 1 82 ? -8.744 -12.850 -9.604 1.00 89.62 82 GLN A CA 1
ATOM 661 C C . GLN A 1 82 ? -7.383 -12.717 -10.291 1.00 89.62 82 GLN A C 1
ATOM 663 O O . GLN A 1 82 ? -6.444 -12.126 -9.753 1.00 89.62 82 GLN A O 1
ATOM 668 N N . ARG A 1 83 ? -7.266 -13.240 -11.515 1.00 86.94 83 ARG A N 1
ATOM 669 C CA . ARG A 1 83 ? -6.087 -12.989 -12.349 1.00 86.94 83 ARG A CA 1
ATOM 670 C C . ARG A 1 83 ? -6.212 -11.595 -12.983 1.00 86.94 83 ARG A C 1
ATOM 672 O O . ARG A 1 83 ? -7.251 -11.319 -13.584 1.00 86.94 83 ARG A O 1
ATOM 679 N N . PRO A 1 84 ? -5.184 -10.728 -12.897 1.00 85.44 84 PRO A N 1
ATOM 680 C CA . PRO A 1 84 ? -5.190 -9.460 -13.617 1.00 85.44 84 PRO A CA 1
ATOM 681 C C . PRO A 1 84 ? -5.333 -9.701 -15.127 1.00 85.44 84 PRO A C 1
ATOM 683 O O . PRO A 1 84 ? -4.701 -10.629 -15.643 1.00 85.44 84 PRO A O 1
ATOM 686 N N . PRO A 1 85 ? -6.141 -8.900 -15.837 1.00 87.44 85 PRO A N 1
ATOM 687 C CA . PRO A 1 85 ? -6.252 -9.005 -17.285 1.00 87.44 85 PRO A CA 1
ATOM 688 C C . PRO A 1 85 ? -4.937 -8.581 -17.950 1.00 87.44 85 PRO A C 1
ATOM 690 O O . PRO A 1 85 ? -4.222 -7.719 -17.436 1.00 87.44 85 PRO A O 1
ATOM 693 N N . ASP A 1 86 ? -4.644 -9.144 -19.123 1.00 88.75 86 ASP A N 1
ATOM 694 C CA . ASP A 1 86 ? -3.454 -8.760 -19.896 1.00 88.75 86 ASP A CA 1
ATOM 695 C C . ASP A 1 86 ? -3.585 -7.335 -20.477 1.00 88.75 86 ASP A C 1
ATOM 697 O O . ASP A 1 86 ? -2.585 -6.648 -20.685 1.00 88.75 86 ASP A O 1
ATOM 701 N N . VAL A 1 87 ? -4.822 -6.876 -20.710 1.00 89.12 87 VAL A N 1
ATOM 702 C CA . VAL A 1 87 ? -5.158 -5.523 -21.175 1.00 89.12 87 VAL A CA 1
ATOM 703 C C . VAL A 1 87 ? -6.377 -5.013 -20.407 1.00 89.12 87 VAL A C 1
ATOM 705 O O . VAL A 1 87 ? -7.375 -5.719 -20.280 1.00 89.12 87 VAL A O 1
ATOM 708 N N . ILE A 1 88 ? -6.305 -3.775 -19.916 1.00 86.56 88 ILE A N 1
ATOM 709 C CA . ILE A 1 88 ? -7.451 -3.046 -19.363 1.00 86.56 88 ILE A CA 1
ATOM 710 C C . ILE A 1 88 ? -7.835 -1.980 -20.383 1.00 86.56 88 ILE A C 1
ATOM 712 O O . ILE A 1 88 ? -7.063 -1.050 -20.607 1.00 86.56 88 ILE A O 1
ATOM 716 N N . ASP A 1 89 ? -9.017 -2.111 -20.977 1.00 86.25 89 ASP A N 1
ATOM 717 C CA . ASP A 1 89 ? -9.603 -1.090 -21.843 1.00 86.25 89 ASP A CA 1
ATOM 718 C C . ASP A 1 89 ? -10.900 -0.577 -21.208 1.00 86.25 89 ASP A C 1
ATOM 720 O O . ASP A 1 89 ? -11.898 -1.290 -21.140 1.00 86.25 89 ASP A O 1
ATOM 724 N N . HIS A 1 90 ? -10.851 0.649 -20.683 1.00 86.75 90 HIS A N 1
ATOM 725 C CA . HIS A 1 90 ? -11.914 1.329 -19.933 1.00 86.75 90 HIS A CA 1
ATOM 726 C C . HIS A 1 90 ? -12.420 0.620 -18.667 1.00 86.75 90 HIS A C 1
ATOM 728 O O . HIS A 1 90 ? -12.177 1.094 -17.557 1.00 86.75 90 HIS A O 1
ATOM 734 N N . ALA A 1 91 ? -13.165 -0.471 -18.825 1.00 83.38 91 ALA A N 1
ATOM 735 C CA . ALA A 1 91 ? -13.792 -1.211 -17.744 1.00 83.38 91 ALA A CA 1
ATOM 736 C C . ALA A 1 91 ? -13.252 -2.638 -17.710 1.00 83.38 91 ALA A C 1
ATOM 738 O O . ALA A 1 91 ? -13.044 -3.275 -18.740 1.00 83.38 91 ALA A O 1
ATOM 739 N N . TRP A 1 92 ? -13.063 -3.156 -16.503 1.00 82.62 92 TRP A N 1
ATOM 740 C CA . TRP A 1 92 ? -12.696 -4.544 -16.294 1.00 82.62 92 TRP A CA 1
ATOM 741 C C . TRP A 1 92 ? -13.742 -5.229 -15.427 1.00 82.62 92 TRP A C 1
ATOM 743 O O . TRP A 1 92 ? -14.134 -4.705 -14.381 1.00 82.62 92 TRP A O 1
ATOM 753 N N . VAL A 1 93 ? -14.166 -6.408 -15.871 1.00 80.75 93 VAL A N 1
ATOM 754 C CA . VAL A 1 93 ? -14.975 -7.338 -15.091 1.00 80.75 93 VAL A CA 1
ATOM 755 C C . VAL A 1 93 ? -14.174 -8.621 -14.873 1.00 80.75 93 VAL A C 1
ATOM 757 O O . VAL A 1 93 ? -13.470 -9.053 -15.790 1.00 80.75 93 VAL A O 1
ATOM 760 N N . PRO A 1 94 ? -14.244 -9.228 -13.678 1.00 78.31 94 PRO A N 1
ATOM 761 C CA . PRO A 1 94 ? -13.559 -10.484 -13.413 1.00 78.31 94 PRO A CA 1
ATOM 762 C C . PRO A 1 94 ? -14.115 -11.570 -14.335 1.00 78.31 94 PRO A C 1
ATOM 764 O O . PRO A 1 94 ? -15.328 -11.656 -14.520 1.00 78.31 94 PRO A O 1
ATOM 767 N N . VAL A 1 95 ? -13.234 -12.373 -14.923 1.00 73.81 95 VAL A N 1
ATOM 768 C CA . VAL A 1 95 ? -13.639 -13.558 -15.691 1.00 73.81 95 VAL A CA 1
ATOM 769 C C . VAL A 1 95 ? -13.971 -14.662 -14.680 1.00 73.81 95 VAL A C 1
ATOM 771 O O . VAL A 1 95 ? -13.206 -14.820 -13.726 1.00 73.81 95 VAL A O 1
ATOM 774 N N . GLU A 1 96 ? -15.106 -15.352 -14.849 1.00 64.62 96 GLU A N 1
ATOM 775 C CA . GLU A 1 96 ? -15.489 -16.514 -14.019 1.00 64.62 96 GLU A CA 1
ATOM 776 C C . GLU A 1 96 ? -14.449 -17.643 -14.066 1.00 64.62 96 GLU A C 1
ATOM 778 O O . GLU A 1 96 ? -13.875 -17.889 -15.155 1.00 64.62 96 GLU A O 1
#

Radius of gyration: 19.33 Å; chains: 1; bounding box: 46×30×51 Å

Foldseek 3Di:
DVVVVVVVVVVVVVVVVVVVVVVVVVVVVVQLVLLVVCCVVVLEPGSCLSVLDDPVCSVPPDSCSHVSSVVSVVVCVVCVVADDDPDDDPDDDGDD

pLDDT: mean 93.43, std 6.67, range [64.62, 98.56]

Organism: Mycobacterium tuberculosis (NCBI:txid1773)

Secondary structure (DSSP, 8-state):
-HHHHHHHHHHHHHHHHHHHHHHHHHHHHHHHHHHHHHHHTTSSSSGGGGGGS-HHHHHH--TTHHHHHHHHHHHHHHHHTSPPPS---S------

Sequence (96 aa):
MIQRLAAGTRSARELAHDTTIRFTHELRMTLRELGSRRVAADVIDVVDDVFYLTCDELITTPADARLRIKRRRAERERLQAQRPPDVIDHAWVPVE